Protein AF-A0A7Y5K1G4-F1 (afdb_monomer_lite)

Secondary structure (DSSP, 8-state):
-----------HHHHHHHHHT--PBPTTTSSSBEEEEE-TTT--EEEEETTTTS---B-

Foldseek 3Di:
DDDPDDPPDPPVVVVVVCVVVVQDAQPQPSPWTWDWDADPPPRDIWTATPPPPVDGDID

Structure (mmCIF, N/CA/C/O backbone):
data_AF-A0A7Y5K1G4-F1
#
_entry.id   AF-A0A7Y5K1G4-F1
#
loop_
_atom_site.group_PDB
_atom_site.id
_atom_site.type_symbol
_atom_site.label_atom_id
_atom_site.label_alt_id
_atom_site.label_comp_id
_atom_site.label_asym_id
_atom_site.label_entity_id
_atom_site.label_seq_id
_atom_site.pdbx_PDB_ins_code
_atom_site.Cartn_x
_atom_site.Cartn_y
_atom_site.Cartn_z
_atom_site.occupancy
_atom_site.B_iso_or_equiv
_atom_site.auth_seq_id
_atom_site.auth_comp_id
_atom_site.auth_asym_id
_atom_site.auth_atom_id
_atom_site.pdbx_PDB_model_num
ATOM 1 N N . MET A 1 1 ? 19.498 41.932 -31.211 1.00 46.62 1 MET A N 1
ATOM 2 C CA . MET A 1 1 ? 18.885 40.732 -31.823 1.00 46.62 1 MET A CA 1
ATOM 3 C C . MET A 1 1 ? 19.053 39.537 -30.884 1.00 46.62 1 MET A C 1
ATOM 5 O O . MET A 1 1 ? 19.952 38.730 -31.054 1.00 46.62 1 MET A O 1
ATOM 9 N N . ARG A 1 2 ? 18.245 39.494 -29.813 1.00 48.41 2 ARG A N 1
ATOM 10 C CA . ARG A 1 2 ? 18.207 38.397 -28.832 1.00 48.41 2 ARG A CA 1
ATOM 11 C C . ARG A 1 2 ? 17.281 37.318 -29.386 1.00 48.41 2 ARG A C 1
ATOM 13 O O . ARG A 1 2 ? 16.082 37.544 -29.508 1.00 48.41 2 ARG A O 1
ATOM 20 N N . THR A 1 3 ? 17.859 36.191 -29.769 1.00 57.72 3 THR A N 1
ATOM 21 C CA . THR A 1 3 ? 17.165 35.002 -30.260 1.00 57.72 3 THR A CA 1
ATOM 22 C C . THR A 1 3 ? 16.263 34.433 -29.170 1.00 57.72 3 THR A C 1
ATOM 24 O O . THR A 1 3 ? 16.725 33.914 -28.156 1.00 57.72 3 THR A O 1
ATOM 27 N N . VAL A 1 4 ? 14.960 34.566 -29.393 1.00 60.09 4 VAL A N 1
ATOM 28 C CA . VAL A 1 4 ? 13.879 33.985 -28.599 1.00 60.09 4 VAL A CA 1
ATOM 29 C C . VAL A 1 4 ? 13.826 32.490 -28.920 1.00 60.09 4 VAL A C 1
ATOM 31 O O . VAL A 1 4 ? 13.096 32.068 -29.808 1.00 60.09 4 VAL A O 1
ATOM 34 N N . ILE A 1 5 ? 14.664 31.682 -28.269 1.00 61.38 5 ILE A N 1
ATOM 35 C CA . ILE A 1 5 ? 14.665 30.225 -28.446 1.00 61.38 5 ILE A CA 1
ATOM 36 C C . ILE A 1 5 ? 14.440 29.577 -27.079 1.00 61.38 5 ILE A C 1
ATOM 38 O O . ILE A 1 5 ? 15.340 29.505 -26.250 1.00 61.38 5 ILE A O 1
ATOM 42 N N . GLY A 1 6 ? 13.205 29.111 -26.875 1.00 48.34 6 GLY A N 1
ATOM 43 C CA . GLY A 1 6 ? 12.957 27.836 -26.204 1.00 48.34 6 GLY A CA 1
ATOM 44 C C . GLY A 1 6 ? 12.925 27.810 -24.678 1.00 48.34 6 GLY A C 1
ATOM 45 O O . GLY A 1 6 ? 13.545 26.936 -24.085 1.00 48.34 6 GLY A O 1
ATOM 46 N N . TRP A 1 7 ? 12.115 28.651 -24.030 1.00 53.81 7 TRP A N 1
ATOM 47 C CA . TRP A 1 7 ? 11.526 28.279 -22.735 1.00 53.81 7 TRP A CA 1
ATOM 48 C C . TRP A 1 7 ? 10.468 27.187 -22.967 1.00 53.81 7 TRP A C 1
ATOM 50 O O . TRP A 1 7 ? 9.272 27.429 -22.817 1.00 53.81 7 TRP A O 1
ATOM 60 N N . VAL A 1 8 ? 10.871 25.974 -23.360 1.00 59.09 8 VAL A N 1
ATOM 61 C CA . VAL A 1 8 ? 9.991 24.805 -23.207 1.00 59.09 8 VAL A CA 1
ATOM 62 C C . VAL A 1 8 ? 10.030 24.466 -21.725 1.00 59.09 8 VAL A C 1
ATOM 64 O O . VAL A 1 8 ? 10.778 23.607 -21.266 1.00 59.09 8 VAL A O 1
ATOM 67 N N . GLY A 1 9 ? 9.303 25.277 -20.959 1.00 52.47 9 GLY A N 1
ATOM 68 C CA . GLY A 1 9 ? 9.190 25.151 -19.526 1.00 52.47 9 GLY A CA 1
ATOM 69 C C . GLY A 1 9 ? 8.716 23.749 -19.181 1.00 52.47 9 GLY A C 1
ATOM 70 O O . GLY A 1 9 ? 7.745 23.235 -19.741 1.00 52.47 9 GLY A O 1
ATOM 71 N N . ALA A 1 10 ? 9.392 23.147 -18.212 1.00 58.44 10 ALA A N 1
ATOM 72 C CA . ALA A 1 10 ? 8.758 22.211 -17.311 1.00 58.44 10 ALA A CA 1
ATOM 73 C C . ALA A 1 10 ? 7.514 22.912 -16.738 1.00 58.44 10 ALA A C 1
ATOM 75 O O . ALA A 1 10 ? 7.609 23.737 -15.831 1.00 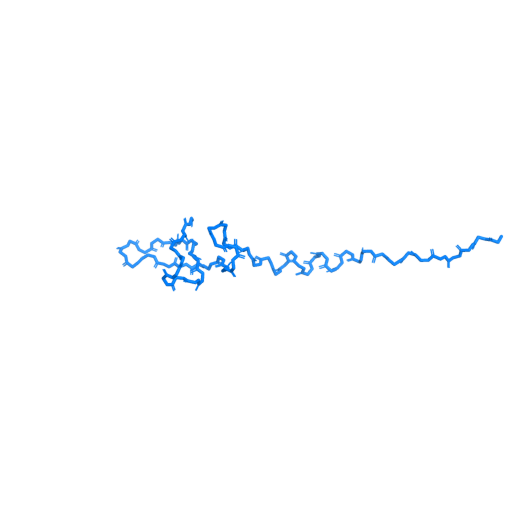58.44 10 ALA A O 1
ATOM 76 N N . HIS A 1 11 ? 6.354 22.671 -17.348 1.00 55.12 11 HIS A N 1
ATOM 77 C CA . HIS A 1 11 ? 5.108 23.283 -16.924 1.00 55.12 11 HIS A CA 1
ATOM 78 C C . HIS A 1 11 ? 4.787 22.733 -15.523 1.00 55.12 11 HIS A C 1
ATOM 80 O O . HIS A 1 11 ? 4.628 21.515 -15.384 1.00 55.12 11 HIS A O 1
ATOM 86 N N . PRO A 1 12 ? 4.674 23.577 -14.480 1.00 60.91 12 PRO A N 1
ATOM 87 C CA . PRO A 1 12 ? 4.483 23.124 -13.095 1.00 60.91 12 PRO A CA 1
ATOM 88 C C . PRO A 1 12 ? 3.217 22.272 -12.916 1.00 60.91 12 PRO A C 1
ATOM 90 O O . PRO A 1 12 ? 3.132 21.450 -12.006 1.00 60.91 12 PRO A O 1
ATOM 93 N N . VAL A 1 13 ? 2.258 22.404 -13.835 1.00 63.09 13 VAL A N 1
ATOM 94 C CA . VAL A 1 13 ? 1.029 21.606 -13.883 1.00 63.09 13 VAL A CA 1
ATOM 95 C C . VAL A 1 13 ? 1.270 20.113 -14.130 1.00 63.09 13 VAL A C 1
ATOM 97 O O . VAL A 1 13 ? 0.541 19.299 -13.572 1.00 63.09 13 VAL A O 1
ATOM 100 N N . ALA A 1 14 ? 2.301 19.718 -14.887 1.00 61.94 14 ALA A N 1
ATOM 101 C CA . ALA A 1 14 ? 2.589 18.301 -15.141 1.00 61.94 14 ALA A CA 1
ATOM 102 C C . ALA A 1 14 ? 3.108 17.593 -13.877 1.00 61.94 14 ALA A C 1
ATOM 104 O O . ALA A 1 14 ? 2.658 16.498 -13.543 1.00 61.94 14 ALA A O 1
ATOM 105 N N . ALA A 1 15 ? 4.003 18.251 -13.133 1.00 62.41 15 ALA A N 1
ATOM 106 C CA . ALA A 1 15 ? 4.482 17.761 -11.842 1.00 62.41 15 ALA A CA 1
ATOM 107 C C . ALA A 1 15 ? 3.355 17.724 -10.792 1.00 62.41 15 ALA A C 1
ATOM 109 O O . ALA A 1 15 ? 3.257 16.764 -10.030 1.00 62.41 15 ALA A O 1
ATOM 110 N N . ALA A 1 16 ? 2.466 18.724 -10.794 1.00 64.06 16 ALA A N 1
ATOM 111 C CA . ALA A 1 16 ? 1.305 18.763 -9.906 1.00 64.06 16 ALA A CA 1
ATOM 112 C C . ALA A 1 16 ? 0.300 17.630 -10.189 1.00 64.06 16 ALA A C 1
ATOM 114 O O . ALA A 1 16 ? -0.159 16.977 -9.253 1.00 64.06 16 ALA A O 1
ATOM 115 N N . LEU A 1 17 ? 0.003 17.334 -11.460 1.00 64.25 17 LEU A N 1
ATOM 116 C CA . LEU A 1 17 ? -0.850 16.200 -11.840 1.00 64.25 17 LEU A CA 1
ATOM 117 C C . LEU A 1 17 ? -0.250 14.845 -11.422 1.00 64.25 17 LEU A C 1
ATOM 119 O O . LEU A 1 17 ? -0.975 13.982 -10.933 1.00 64.25 17 LEU A O 1
ATOM 123 N N . LEU A 1 18 ? 1.067 14.662 -11.559 1.00 62.72 18 LEU A N 1
ATOM 124 C CA . LEU A 1 18 ? 1.771 13.451 -11.111 1.00 62.72 18 LEU A CA 1
ATOM 125 C C . LEU A 1 18 ? 1.768 13.291 -9.583 1.00 62.72 18 LEU A C 1
ATOM 127 O O . LEU A 1 18 ? 1.609 12.177 -9.091 1.00 62.72 18 LEU A O 1
ATOM 131 N N . ALA A 1 19 ? 1.901 14.387 -8.83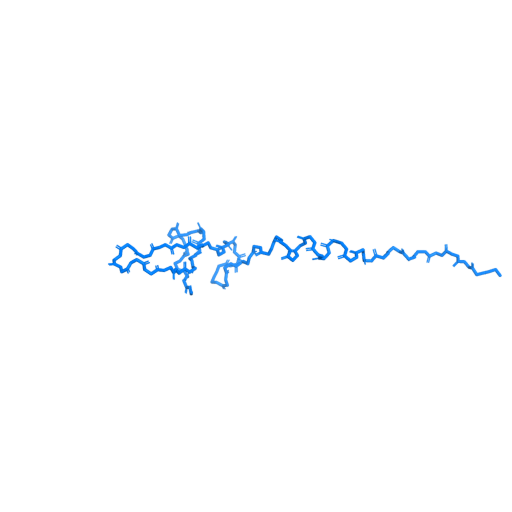2 1.00 61.62 19 ALA A N 1
ATOM 132 C CA . ALA A 1 19 ? 1.810 14.367 -7.372 1.00 61.62 19 ALA A CA 1
ATOM 133 C C . ALA A 1 19 ? 0.388 14.039 -6.877 1.00 61.62 19 ALA A C 1
ATOM 135 O O . ALA A 1 19 ? 0.230 13.344 -5.874 1.00 61.62 19 ALA A O 1
ATOM 136 N N . LEU A 1 20 ? -0.645 14.485 -7.600 1.00 63.41 20 LEU A N 1
ATOM 137 C CA . LEU A 1 20 ? -2.045 14.148 -7.315 1.00 63.41 20 LEU A CA 1
ATOM 138 C C . LEU A 1 20 ? -2.364 12.667 -7.598 1.00 63.41 20 LEU A C 1
ATOM 140 O O . LEU A 1 20 ? -3.217 12.089 -6.929 1.00 63.41 20 LEU A O 1
ATOM 144 N N . VAL A 1 21 ? -1.651 12.030 -8.535 1.00 61.69 21 VAL A N 1
ATOM 145 C CA . VAL A 1 21 ? -1.762 10.595 -8.867 1.00 61.69 21 VAL A CA 1
ATOM 146 C C . VAL A 1 21 ? -0.510 9.838 -8.393 1.00 61.69 21 VAL A C 1
ATOM 148 O O . VAL A 1 21 ? 0.106 9.066 -9.129 1.00 61.69 21 VAL A O 1
ATOM 151 N N . ALA A 1 22 ? -0.093 10.052 -7.143 1.00 63.75 22 ALA A N 1
ATOM 152 C CA . ALA A 1 22 ? 1.057 9.360 -6.563 1.00 63.75 22 ALA A CA 1
ATOM 153 C C . ALA A 1 22 ? 0.711 7.903 -6.194 1.00 63.75 22 ALA A C 1
ATOM 155 O O . ALA A 1 22 ? 0.481 7.549 -5.037 1.00 63.75 22 ALA A O 1
ATOM 156 N N . VAL A 1 23 ? 0.684 7.024 -7.195 1.00 72.69 23 VAL A N 1
ATOM 157 C CA . VAL A 1 23 ? 0.645 5.573 -6.988 1.00 72.69 23 VAL A CA 1
ATOM 158 C C . VAL A 1 23 ? 2.047 5.103 -6.597 1.00 72.69 23 VAL A C 1
ATOM 160 O O . VAL A 1 23 ? 2.902 4.839 -7.445 1.00 72.69 23 VAL A O 1
ATOM 163 N N . THR A 1 24 ? 2.304 5.000 -5.292 1.00 85.00 24 THR A N 1
ATOM 164 C CA . THR A 1 24 ? 3.602 4.538 -4.782 1.00 85.00 24 THR A CA 1
ATOM 165 C C . THR A 1 24 ? 3.838 3.077 -5.159 1.00 85.00 24 THR A C 1
ATOM 167 O O . THR A 1 24 ? 3.038 2.186 -4.841 1.00 85.00 24 THR A O 1
ATOM 170 N N . ARG A 1 25 ? 4.960 2.810 -5.837 1.00 90.12 25 ARG A N 1
ATOM 171 C CA . ARG A 1 25 ? 5.383 1.443 -6.153 1.00 90.12 25 ARG A CA 1
ATOM 172 C C . ARG A 1 25 ? 5.723 0.672 -4.880 1.00 90.12 25 ARG A C 1
ATOM 174 O O . ARG A 1 25 ? 6.178 1.230 -3.888 1.00 90.12 25 ARG A O 1
ATOM 181 N N . CYS A 1 26 ? 5.500 -0.635 -4.911 1.00 91.88 26 CYS A N 1
ATOM 182 C CA . CYS A 1 26 ? 5.884 -1.524 -3.825 1.00 91.88 26 CYS A CA 1
ATOM 183 C C . CYS A 1 26 ? 7.421 -1.649 -3.777 1.00 91.88 26 CYS A C 1
ATOM 185 O O . CYS A 1 26 ? 7.986 -2.129 -4.757 1.00 91.88 26 CYS A O 1
ATOM 187 N N . PRO A 1 27 ? 8.103 -1.297 -2.672 1.00 89.50 27 PRO A N 1
ATOM 188 C CA . PRO A 1 27 ? 9.568 -1.357 -2.593 1.00 89.50 27 PRO A CA 1
ATOM 189 C C . PRO A 1 27 ? 10.114 -2.794 -2.516 1.00 89.50 27 PRO A C 1
ATOM 191 O O . PRO A 1 27 ? 11.298 -3.009 -2.740 1.00 89.50 27 PRO A O 1
ATOM 194 N N . GLY A 1 28 ? 9.264 -3.792 -2.236 1.00 89.81 28 GLY A N 1
ATOM 195 C CA . GLY A 1 28 ? 9.674 -5.199 -2.230 1.00 89.81 28 GLY A CA 1
ATOM 196 C C . GLY A 1 28 ? 9.827 -5.801 -3.630 1.00 89.81 28 GLY A C 1
ATOM 197 O O . GLY A 1 28 ? 10.714 -6.613 -3.856 1.00 89.81 28 GLY A O 1
ATOM 198 N N . CYS A 1 29 ? 8.975 -5.411 -4.588 1.00 92.00 29 CYS A N 1
ATOM 199 C CA . CYS A 1 29 ? 9.006 -5.987 -5.940 1.00 92.00 29 CYS A CA 1
ATOM 200 C C . CYS A 1 29 ? 9.144 -4.974 -7.077 1.00 92.00 29 CYS A C 1
ATOM 202 O O . CYS A 1 29 ? 9.318 -5.405 -8.208 1.00 92.00 29 CYS A O 1
ATOM 204 N N . TRP A 1 30 ? 9.001 -3.668 -6.828 1.00 89.62 30 TRP A N 1
ATOM 205 C CA . TRP A 1 30 ? 9.067 -2.553 -7.795 1.00 89.62 30 TRP A CA 1
ATOM 206 C C . TRP A 1 30 ? 8.131 -2.627 -9.012 1.00 89.62 30 TRP A C 1
ATOM 208 O O . TRP A 1 30 ? 8.079 -1.698 -9.818 1.00 89.62 30 TRP A O 1
ATOM 218 N N . ILE A 1 31 ? 7.360 -3.703 -9.138 1.00 92.00 31 ILE A N 1
ATOM 219 C CA . ILE A 1 31 ? 6.420 -3.939 -10.233 1.00 92.00 31 ILE A CA 1
ATOM 220 C C . ILE A 1 31 ? 4.989 -3.648 -9.777 1.00 92.00 31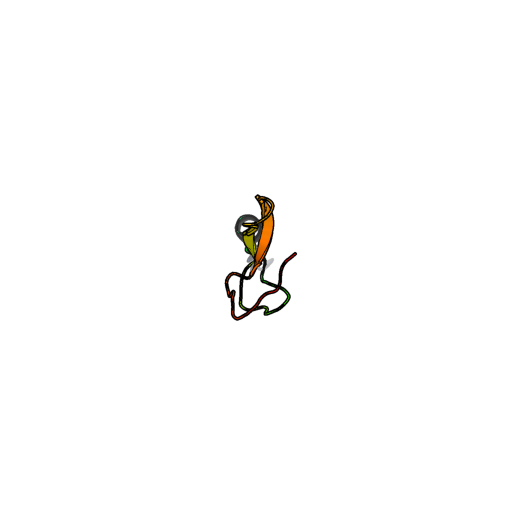 ILE A C 1
ATOM 222 O O . ILE A 1 31 ? 4.185 -3.119 -10.535 1.00 92.00 31 ILE A O 1
ATOM 226 N N . GLY A 1 32 ? 4.659 -4.028 -8.539 1.00 90.56 32 GLY A N 1
ATOM 227 C CA . GLY A 1 32 ? 3.350 -3.787 -7.942 1.00 90.56 32 GLY A CA 1
ATOM 228 C C . GLY A 1 32 ? 3.223 -2.385 -7.358 1.00 90.56 32 GLY A C 1
ATOM 229 O O . GLY A 1 32 ? 4.197 -1.649 -7.205 1.00 90.56 32 GLY A O 1
ATOM 230 N N . THR A 1 33 ? 2.005 -2.051 -6.968 1.00 92.69 33 THR A N 1
ATOM 231 C CA . THR A 1 33 ? 1.633 -0.777 -6.351 1.00 92.69 33 THR A CA 1
ATOM 232 C C . THR A 1 33 ? 1.138 -1.023 -4.932 1.00 92.69 33 THR A C 1
ATOM 234 O O . THR A 1 33 ? 0.728 -2.138 -4.589 1.00 92.69 33 THR A O 1
ATOM 237 N N . ARG A 1 34 ? 1.234 -0.004 -4.079 1.00 91.00 34 ARG A N 1
ATOM 238 C CA . ARG A 1 34 ? 0.744 -0.067 -2.700 1.00 91.00 34 ARG A CA 1
ATOM 239 C C . ARG A 1 34 ? -0.760 0.170 -2.694 1.00 91.00 34 ARG A C 1
ATOM 241 O O . ARG A 1 34 ? -1.225 1.182 -3.206 1.00 91.00 34 ARG A O 1
ATOM 248 N N . VAL A 1 35 ? -1.503 -0.780 -2.138 1.00 91.50 35 VAL A N 1
ATOM 249 C CA . VAL A 1 35 ? -2.962 -0.722 -2.035 1.00 91.50 35 VAL A CA 1
ATOM 250 C C . VAL A 1 35 ? -3.400 -0.896 -0.581 1.00 91.50 35 VAL A C 1
ATOM 252 O O . VAL A 1 35 ? -2.858 -1.765 0.113 1.00 91.50 35 VAL A O 1
ATOM 255 N N . PRO A 1 36 ? -4.396 -0.126 -0.114 1.00 91.69 36 PRO A N 1
ATOM 256 C CA . PRO A 1 36 ? -4.926 -0.283 1.228 1.00 91.69 36 PRO A CA 1
ATOM 257 C C . PRO A 1 36 ? -5.670 -1.612 1.334 1.00 91.69 36 PRO A C 1
ATOM 259 O O . PRO A 1 36 ? -6.484 -1.979 0.483 1.00 91.69 36 PRO A O 1
ATOM 262 N N . ARG A 1 37 ? -5.372 -2.358 2.391 1.00 91.56 37 ARG A N 1
ATOM 263 C CA . ARG A 1 37 ? -5.983 -3.644 2.723 1.00 91.56 37 ARG A CA 1
ATOM 264 C C . ARG A 1 37 ? -6.444 -3.607 4.175 1.00 91.56 37 ARG A C 1
ATOM 266 O O . ARG A 1 37 ? -5.954 -2.819 4.983 1.00 91.56 37 ARG A O 1
ATOM 273 N N . ILE A 1 38 ? -7.395 -4.474 4.500 1.00 93.38 38 ILE A N 1
ATOM 274 C CA . ILE A 1 38 ? -7.900 -4.654 5.860 1.00 93.38 38 ILE A CA 1
ATOM 275 C C . ILE A 1 38 ? -7.497 -6.047 6.320 1.00 93.38 38 ILE A C 1
ATOM 277 O O . ILE A 1 38 ? -7.705 -7.035 5.610 1.00 93.38 38 ILE A O 1
ATOM 281 N N . ASN A 1 39 ? -6.895 -6.130 7.499 1.00 90.50 39 ASN A N 1
ATOM 282 C CA . ASN A 1 39 ? -6.574 -7.401 8.117 1.00 90.50 39 ASN A CA 1
ATOM 283 C C . ASN A 1 39 ? -7.865 -8.043 8.639 1.00 90.50 39 ASN A C 1
ATOM 285 O O . ASN A 1 39 ? -8.587 -7.464 9.445 1.00 90.50 39 ASN A O 1
ATOM 289 N N . LYS A 1 40 ? -8.152 -9.262 8.171 1.00 90.56 40 LYS A N 1
ATOM 290 C CA . LYS A 1 40 ? -9.388 -9.986 8.500 1.00 90.56 40 LYS A CA 1
ATOM 291 C C . LYS A 1 40 ? -9.511 -10.353 9.982 1.00 90.56 40 LYS A C 1
ATOM 293 O O . LYS A 1 40 ? -10.624 -10.562 10.443 1.00 90.56 40 LYS A O 1
ATOM 298 N N . ARG A 1 41 ? -8.397 -10.464 10.718 1.00 92.06 41 ARG A N 1
ATOM 299 C CA . ARG A 1 41 ? -8.394 -10.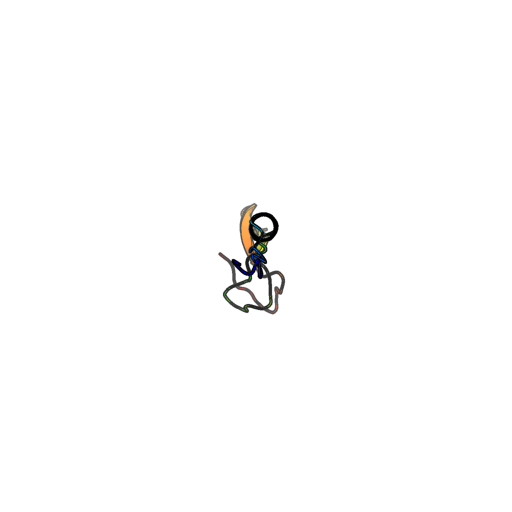912 12.121 1.00 92.06 41 ARG A CA 1
ATOM 300 C C . ARG A 1 41 ? -8.696 -9.780 13.102 1.00 92.06 41 ARG A C 1
ATOM 302 O O . ARG A 1 41 ? -9.436 -9.990 14.050 1.00 92.06 41 ARG A O 1
ATOM 309 N N . ASN A 1 42 ? -8.090 -8.614 12.904 1.00 93.69 42 ASN A N 1
ATOM 310 C CA . ASN A 1 42 ? -8.148 -7.492 13.851 1.00 93.69 42 ASN A CA 1
ATOM 311 C C . ASN A 1 42 ? -8.783 -6.222 13.251 1.00 93.69 42 ASN A C 1
ATOM 313 O O . ASN A 1 42 ? -8.897 -5.217 13.944 1.00 93.69 42 ASN A O 1
A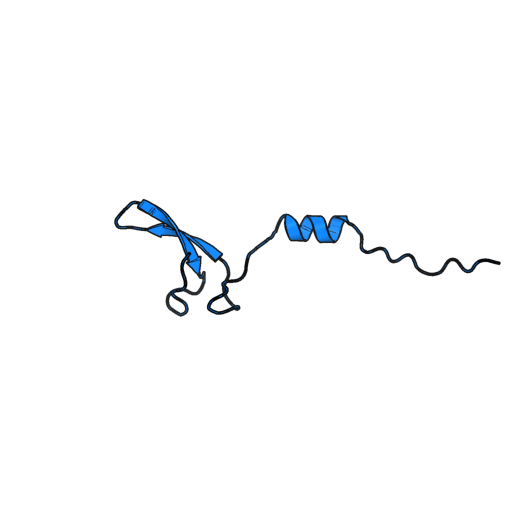TOM 317 N N . GLY A 1 43 ? -9.148 -6.230 11.965 1.00 93.81 43 GLY A N 1
ATO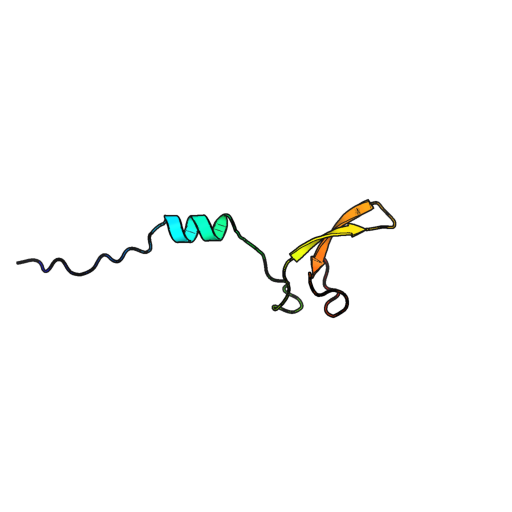M 318 C CA . GLY A 1 43 ? -9.717 -5.075 11.269 1.00 93.81 43 GLY A CA 1
ATOM 319 C C . GLY A 1 43 ? -8.728 -3.938 10.993 1.00 93.81 43 GLY A C 1
ATOM 320 O O . GLY A 1 43 ? -9.142 -2.882 10.512 1.00 93.81 43 GLY A O 1
ATOM 321 N N . SER A 1 44 ? -7.430 -4.111 11.270 1.00 93.69 44 SER A N 1
ATOM 322 C CA . SER A 1 44 ? -6.451 -3.040 11.078 1.00 93.69 44 SER A CA 1
ATOM 323 C C . SER A 1 44 ? -6.220 -2.766 9.590 1.00 93.69 44 SER A C 1
ATOM 325 O O . SER A 1 44 ? -6.141 -3.687 8.772 1.00 93.69 44 SER A O 1
ATOM 327 N N . ARG A 1 45 ? -6.101 -1.485 9.224 1.00 93.06 45 ARG A N 1
ATOM 328 C CA . ARG A 1 45 ? -5.729 -1.071 7.865 1.00 93.06 45 ARG A CA 1
ATOM 329 C C . ARG A 1 45 ? -4.215 -1.159 7.706 1.00 93.06 45 ARG A C 1
ATOM 331 O O . ARG A 1 45 ? -3.486 -0.716 8.587 1.00 93.06 45 ARG A O 1
ATOM 338 N N . PHE A 1 46 ? -3.758 -1.718 6.595 1.00 92.25 46 PHE A N 1
ATOM 339 C CA . PHE A 1 46 ? -2.339 -1.801 6.245 1.00 92.25 46 PHE A CA 1
ATOM 340 C C . PHE A 1 46 ? -2.154 -1.612 4.740 1.00 92.25 46 PHE A C 1
ATOM 342 O O . PHE A 1 46 ? -3.093 -1.817 3.964 1.00 92.25 46 PHE A O 1
ATOM 349 N N . GLN A 1 47 ? -0.954 -1.235 4.308 1.00 92.00 47 GLN A N 1
ATOM 350 C CA . GLN A 1 47 ? -0.641 -1.077 2.892 1.00 92.00 47 GLN A CA 1
ATOM 351 C C . GLN A 1 47 ? -0.001 -2.366 2.368 1.00 92.00 47 GLN A C 1
ATOM 353 O O . GLN A 1 47 ? 1.110 -2.740 2.748 1.00 92.00 47 GLN A O 1
ATOM 358 N N . GLY A 1 48 ? -0.708 -3.067 1.484 1.00 92.81 48 GLY A N 1
ATOM 359 C CA . GLY A 1 48 ? -0.250 -4.307 0.855 1.00 92.81 48 GLY A CA 1
ATOM 360 C C . GLY A 1 48 ? 0.188 -4.109 -0.594 1.00 92.81 48 GLY A C 1
ATOM 361 O O . GLY A 1 48 ? -0.176 -3.132 -1.247 1.00 92.81 48 GLY A O 1
ATOM 362 N N . CYS A 1 49 ? 0.959 -5.054 -1.129 1.00 94.62 49 CYS A N 1
ATOM 363 C CA . CYS A 1 49 ? 1.267 -5.094 -2.557 1.00 94.62 49 CYS A CA 1
ATOM 364 C C . CYS A 1 49 ? 0.050 -5.557 -3.383 1.00 94.62 49 CYS A C 1
ATOM 366 O O . CYS A 1 49 ? -0.606 -6.549 -3.050 1.00 94.62 49 CYS A O 1
ATOM 368 N N . SER A 1 50 ? -0.219 -4.901 -4.516 1.00 93.44 50 SER A N 1
ATOM 369 C CA . SER A 1 50 ? -1.274 -5.314 -5.457 1.00 93.44 50 SER A CA 1
ATOM 370 C C . SER A 1 50 ? -1.033 -6.688 -6.094 1.00 93.44 50 SER A C 1
ATOM 372 O O . SER A 1 50 ? -1.981 -7.332 -6.529 1.00 93.44 50 SER A O 1
ATOM 374 N N . ARG A 1 51 ? 0.214 -7.175 -6.092 1.00 93.31 51 ARG A N 1
ATOM 375 C CA . ARG A 1 51 ? 0.619 -8.466 -6.674 1.00 93.31 51 ARG A CA 1
ATOM 376 C C . ARG A 1 51 ? 0.575 -9.651 -5.705 1.00 93.31 51 ARG A C 1
ATOM 378 O O . ARG A 1 51 ? 1.097 -10.711 -6.046 1.00 93.31 51 ARG A O 1
ATOM 385 N N . TYR A 1 52 ? 0.002 -9.504 -4.513 1.00 90.12 52 TYR A N 1
ATOM 386 C CA . TYR A 1 52 ? -0.234 -10.647 -3.624 1.00 90.12 52 TYR A CA 1
ATOM 387 C C . TYR A 1 52 ? -1.000 -11.762 -4.375 1.00 90.12 52 TYR A C 1
ATOM 389 O O . TYR A 1 52 ? -1.987 -11.434 -5.035 1.00 90.12 52 TYR A O 1
ATOM 397 N N . PRO A 1 53 ? -0.591 -13.047 -4.323 1.00 91.50 53 PRO A N 1
ATOM 398 C CA . PRO A 1 53 ? 0.405 -13.654 -3.429 1.00 91.50 53 PRO A CA 1
ATOM 399 C C . PRO A 1 53 ? 1.852 -13.669 -3.954 1.00 91.50 53 PRO A C 1
ATOM 401 O O . PRO A 1 53 ? 2.741 -14.119 -3.245 1.00 91.50 53 PRO A O 1
ATOM 404 N N . ARG A 1 54 ? 2.136 -13.170 -5.166 1.00 93.50 54 ARG A N 1
ATOM 405 C CA . ARG A 1 54 ? 3.510 -13.158 -5.716 1.00 93.50 54 ARG A CA 1
ATOM 406 C C . ARG A 1 54 ? 4.464 -12.191 -5.007 1.00 93.50 54 ARG A C 1
ATOM 408 O O . ARG A 1 54 ? 5.665 -12.245 -5.234 1.00 93.50 54 ARG A O 1
ATOM 415 N N . CYS A 1 55 ? 3.928 -11.239 -4.253 1.00 92.88 55 CYS A N 1
ATOM 416 C CA . CYS A 1 55 ? 4.686 -10.337 -3.398 1.00 92.88 55 CYS A CA 1
ATOM 417 C C . CYS A 1 55 ? 3.834 -10.048 -2.163 1.00 92.88 55 CYS A C 1
ATOM 419 O O . CYS A 1 55 ? 2.735 -9.498 -2.271 1.00 92.88 55 CYS A O 1
ATOM 421 N N . ASP A 1 56 ? 4.345 -10.450 -1.012 1.00 92.25 56 ASP A N 1
ATOM 422 C CA . ASP A 1 56 ? 3.732 -10.403 0.315 1.00 92.25 56 ASP A CA 1
ATOM 423 C C . ASP A 1 56 ? 4.217 -9.214 1.154 1.00 92.25 56 ASP A C 1
ATOM 425 O O . ASP A 1 56 ? 3.884 -9.101 2.327 1.00 92.25 56 ASP A O 1
ATOM 429 N N . TYR A 1 57 ? 4.943 -8.276 0.541 1.00 92.19 57 TYR A N 1
ATOM 430 C CA . TYR A 1 57 ? 5.424 -7.073 1.210 1.00 92.19 57 TYR A CA 1
ATOM 431 C C . TYR A 1 57 ? 4.266 -6.199 1.736 1.00 92.19 57 TYR A C 1
ATOM 433 O O . TYR A 1 57 ? 3.419 -5.721 0.965 1.00 92.19 57 TYR A O 1
ATOM 441 N N . THR A 1 58 ? 4.276 -5.935 3.045 1.00 88.44 58 THR A N 1
ATOM 442 C CA . THR A 1 58 ? 3.314 -5.085 3.766 1.00 88.44 58 THR A CA 1
ATOM 443 C C . THR A 1 58 ? 4.037 -4.008 4.568 1.00 88.44 58 THR A C 1
ATOM 445 O O . THR A 1 58 ? 5.111 -4.277 5.097 1.00 88.44 58 THR A O 1
ATOM 448 N N . SER A 1 59 ? 3.464 -2.807 4.691 1.00 77.31 59 SER A N 1
ATOM 449 C CA . SER A 1 59 ? 3.884 -1.825 5.707 1.00 77.31 59 SER A CA 1
ATOM 450 C C . SER A 1 59 ? 2.727 -0.929 6.145 1.00 77.31 59 SER A C 1
ATOM 452 O O . SER A 1 59 ? 1.624 -1.073 5.568 1.00 77.31 59 SER A O 1
#

Radius of gyration: 19.74 Å; chains: 1; bounding box: 29×54×46 Å

Sequence (59 aa):
MRTVIGWVGAHPVAAALLALVAVTRCPGCWIGTRVPRINKRNGSRFQGCSRYPRCDYTS

pLDDT: mean 78.82, std 16.2, range [46.62, 94.62]